Protein AF-A0A9E9LY08-F1 (afdb_monomer_lite)

InterPro domains:
  IPR007391 Vancomycin resistance VanW [PF04294] (6-90)
  IPR052913 Glycopeptide antibiotic resistance protein [PTHR35788] (5-95)

Foldseek 3Di:
DVQVVLLVVLQVLLCVLVPPDDADVVRDDDSCVSSDDADVVSVFDWHWAAALNDIDIDTSPPNVVVVLVVVVVCVVDPHDDPDDDDHNDDQRDDDPDDRDD

Organism: NCBI:txid933080

Sequence (101 aa):
MQLQINKVTNLRLAVKHLDGIVIRPGGVFFYCRLVGRPTAAKGYLPGMELSFGEPTTGIGGGICQIANLIHWLVLHSPLTVTERHRHSFDPFPDDGRVVPF

Structure (mmCIF, N/CA/C/O backbone):
data_AF-A0A9E9LY08-F1
#
_entry.id   AF-A0A9E9LY08-F1
#
loop_
_atom_site.group_PDB
_atom_site.id
_atom_site.type_symbol
_atom_site.label_atom_id
_atom_site.label_alt_id
_atom_site.label_comp_id
_atom_site.label_asym_id
_atom_site.label_entity_id
_atom_site.label_seq_id
_atom_site.pdbx_PDB_ins_code
_atom_site.Cartn_x
_atom_site.Cartn_y
_atom_site.Cartn_z
_atom_site.occupancy
_atom_site.B_iso_or_equiv
_atom_site.auth_seq_id
_atom_site.auth_comp_id
_atom_site.auth_asym_id
_atom_site.auth_atom_id
_atom_site.pdbx_PDB_model_num
ATOM 1 N N . MET A 1 1 ? 14.401 9.611 -12.945 1.00 79.06 1 MET A N 1
ATOM 2 C CA . MET A 1 1 ? 13.155 10.400 -13.111 1.00 79.06 1 MET A CA 1
ATOM 3 C C . MET A 1 1 ? 11.935 9.522 -13.415 1.00 79.06 1 MET A C 1
ATOM 5 O O . MET A 1 1 ? 10.969 9.601 -12.668 1.00 79.06 1 MET A O 1
ATOM 9 N N . GLN A 1 2 ? 11.983 8.630 -14.417 1.00 93.00 2 GLN A N 1
ATOM 10 C CA . GLN A 1 2 ? 10.839 7.782 -14.809 1.00 93.00 2 GLN A CA 1
ATOM 11 C C . GLN A 1 2 ? 10.221 6.952 -13.666 1.00 93.00 2 GLN A C 1
ATOM 13 O O . GLN A 1 2 ? 9.004 6.920 -13.531 1.00 93.00 2 GLN A O 1
ATOM 18 N N . LEU A 1 3 ? 11.033 6.332 -12.800 1.00 92.44 3 LEU A N 1
ATOM 19 C CA . LEU A 1 3 ? 10.523 5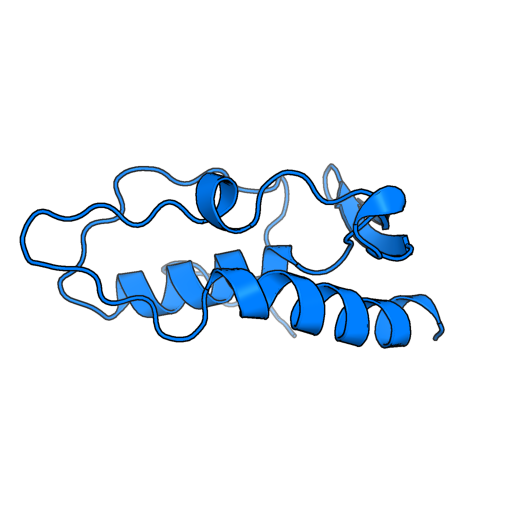.515 -11.685 1.00 92.44 3 LEU A CA 1
ATOM 20 C C . LEU A 1 3 ? 9.668 6.318 -10.687 1.00 92.44 3 LEU A C 1
ATOM 22 O O . LEU A 1 3 ? 8.699 5.793 -10.146 1.00 92.44 3 LEU A O 1
ATOM 26 N N . GLN A 1 4 ? 9.985 7.600 -10.472 1.00 87.75 4 GLN A N 1
ATOM 27 C CA . GLN A 1 4 ? 9.186 8.476 -9.607 1.00 87.75 4 GLN A CA 1
ATOM 28 C C . GLN A 1 4 ? 7.871 8.901 -10.273 1.00 87.75 4 GLN A C 1
ATOM 30 O O . GLN A 1 4 ? 6.867 9.063 -9.587 1.00 87.75 4 GLN A O 1
ATOM 35 N N . ILE A 1 5 ? 7.845 9.022 -11.603 1.00 93.50 5 ILE A N 1
ATOM 36 C CA . ILE A 1 5 ? 6.608 9.260 -12.362 1.00 93.50 5 ILE A CA 1
ATOM 37 C C . ILE A 1 5 ? 5.725 8.007 -12.313 1.00 93.50 5 ILE A C 1
ATOM 39 O O . ILE A 1 5 ? 4.545 8.091 -11.979 1.00 93.50 5 ILE A O 1
ATOM 43 N N . ASN A 1 6 ? 6.307 6.829 -12.553 1.00 97.06 6 ASN A N 1
ATOM 44 C CA . ASN A 1 6 ? 5.605 5.544 -12.489 1.00 97.06 6 ASN A CA 1
ATOM 45 C C . ASN A 1 6 ? 4.995 5.283 -11.108 1.00 97.06 6 ASN A C 1
ATOM 47 O O . ASN A 1 6 ? 3.885 4.759 -11.020 1.00 97.06 6 ASN A O 1
ATOM 51 N N . LYS A 1 7 ? 5.680 5.705 -10.036 1.00 94.81 7 LYS A N 1
ATOM 52 C CA . LYS A 1 7 ? 5.148 5.658 -8.671 1.00 94.81 7 LYS A CA 1
ATOM 53 C C . LYS A 1 7 ? 3.772 6.318 -8.578 1.00 94.81 7 LYS A C 1
ATOM 55 O O . LYS A 1 7 ? 2.881 5.745 -7.965 1.00 94.81 7 LYS A O 1
ATOM 60 N N . VAL A 1 8 ? 3.561 7.476 -9.207 1.00 95.81 8 VAL A N 1
ATOM 61 C CA . VAL A 1 8 ? 2.255 8.161 -9.190 1.00 95.81 8 VAL A CA 1
ATOM 62 C C . VAL A 1 8 ? 1.163 7.271 -9.787 1.00 95.81 8 VAL A C 1
ATOM 64 O O . VAL A 1 8 ? 0.082 7.156 -9.213 1.00 95.81 8 VAL A O 1
ATOM 67 N N . THR A 1 9 ? 1.445 6.596 -10.901 1.00 97.19 9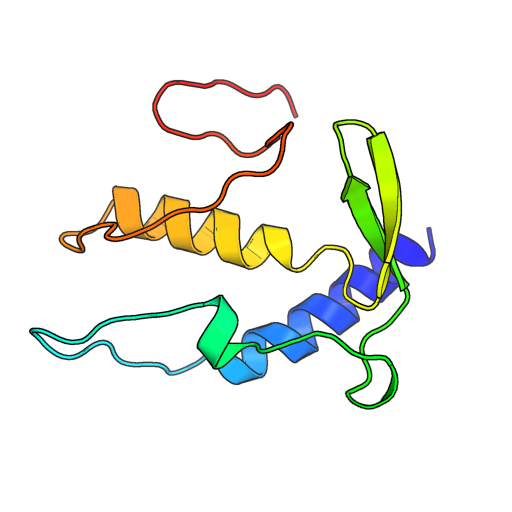 THR A N 1
ATOM 68 C CA . THR A 1 9 ? 0.513 5.638 -11.514 1.00 97.19 9 THR A CA 1
ATOM 69 C C . THR A 1 9 ? 0.246 4.447 -10.595 1.00 97.19 9 THR A C 1
ATOM 71 O O . THR A 1 9 ? -0.912 4.102 -10.372 1.00 97.19 9 THR A O 1
ATOM 74 N N . ASN A 1 10 ? 1.289 3.866 -9.998 1.00 97.62 10 ASN A N 1
ATOM 75 C CA . ASN A 1 10 ? 1.158 2.744 -9.064 1.00 97.62 10 ASN A CA 1
ATOM 76 C C . ASN A 1 10 ? 0.299 3.106 -7.845 1.00 97.62 10 ASN A C 1
ATOM 78 O O . ASN A 1 10 ? -0.591 2.343 -7.470 1.00 97.62 10 ASN A O 1
ATOM 82 N N . LEU A 1 11 ? 0.528 4.286 -7.262 1.00 96.62 11 LEU A N 1
ATOM 83 C CA . LEU A 1 11 ? -0.257 4.807 -6.144 1.00 96.62 11 LEU A CA 1
ATOM 84 C C . LEU A 1 11 ? -1.720 5.016 -6.550 1.00 96.62 11 LEU A C 1
ATOM 86 O O . LEU A 1 11 ? -2.616 4.565 -5.844 1.00 96.62 11 LEU A O 1
ATOM 90 N N . ARG A 1 12 ? -1.977 5.619 -7.719 1.00 97.06 12 ARG A N 1
ATOM 91 C CA . ARG A 1 12 ? -3.342 5.801 -8.247 1.00 97.06 12 ARG A CA 1
ATOM 92 C C . ARG A 1 12 ? -4.073 4.479 -8.459 1.00 97.06 12 ARG A C 1
ATOM 94 O O . ARG A 1 12 ? -5.278 4.427 -8.244 1.00 97.06 12 ARG A O 1
ATOM 101 N N . LEU A 1 13 ? -3.380 3.428 -8.894 1.00 97.69 13 LEU A N 1
ATOM 102 C CA . LEU A 1 13 ? -3.978 2.100 -9.041 1.00 97.69 13 LEU A CA 1
ATOM 103 C C . LEU A 1 13 ? -4.285 1.474 -7.679 1.00 97.69 13 LEU A C 1
ATOM 105 O O . LEU A 1 13 ? -5.400 1.009 -7.469 1.00 97.69 13 LEU A O 1
ATOM 109 N N . ALA A 1 14 ? -3.337 1.514 -6.741 1.00 97.31 14 ALA A N 1
ATOM 110 C CA . ALA A 1 14 ? -3.520 0.938 -5.411 1.00 97.31 14 ALA A CA 1
ATOM 111 C C . ALA A 1 14 ? -4.633 1.634 -4.606 1.00 97.31 14 ALA A C 1
ATOM 113 O O . ALA A 1 14 ? -5.450 0.954 -3.990 1.00 97.31 14 ALA A O 1
ATOM 114 N N . VAL A 1 15 ? -4.717 2.970 -4.651 1.00 96.81 15 VAL A N 1
ATOM 115 C CA . VAL A 1 15 ? -5.718 3.748 -3.896 1.00 96.81 15 VAL A CA 1
ATOM 116 C C . VAL A 1 15 ? -7.153 3.425 -4.317 1.00 96.81 15 VAL A C 1
ATOM 118 O O . VAL A 1 15 ? -8.038 3.444 -3.468 1.00 96.81 15 VAL A O 1
ATOM 121 N N . LYS A 1 16 ? -7.404 3.032 -5.573 1.00 96.62 16 LYS A N 1
ATOM 122 C CA . LYS A 1 16 ? -8.752 2.626 -6.025 1.00 96.62 16 LYS A CA 1
ATOM 123 C C . LYS A 1 16 ? -9.331 1.446 -5.244 1.00 96.62 16 LYS A C 1
ATOM 125 O O . LYS A 1 16 ? -10.544 1.294 -5.196 1.00 96.62 16 LYS A O 1
ATOM 130 N N . HIS A 1 17 ? -8.479 0.609 -4.657 1.00 96.12 17 HIS A N 1
ATOM 131 C CA . HIS A 1 17 ? -8.904 -0.519 -3.830 1.00 96.12 17 HIS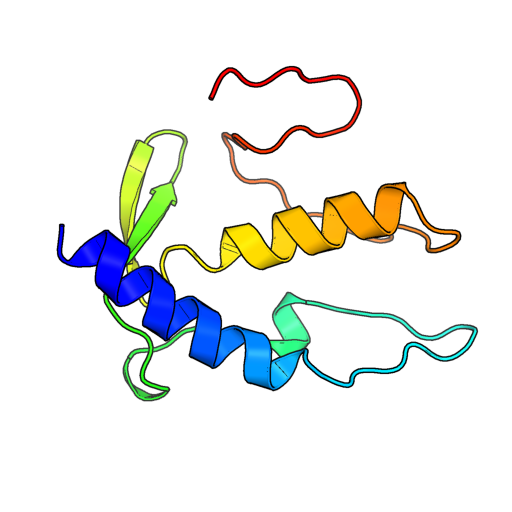 A CA 1
ATOM 132 C C . HIS A 1 17 ? -9.183 -0.136 -2.373 1.00 96.12 17 HIS A C 1
ATOM 134 O O . HIS A 1 17 ? -9.612 -0.987 -1.600 1.00 96.12 17 HIS A O 1
ATOM 140 N N . LEU A 1 18 ? -8.874 1.101 -1.985 1.00 95.88 18 LEU A N 1
ATOM 141 C CA . LEU A 1 18 ? -8.859 1.564 -0.600 1.00 95.88 18 LEU A CA 1
ATOM 142 C C . LEU A 1 18 ? -9.838 2.712 -0.363 1.00 95.88 18 LEU A C 1
ATOM 144 O O . LEU A 1 18 ? -10.397 2.827 0.725 1.00 95.88 18 LEU A O 1
ATOM 148 N N . ASP A 1 19 ? -10.015 3.564 -1.370 1.00 94.25 19 ASP A N 1
ATOM 149 C CA . ASP A 1 19 ? -10.878 4.731 -1.293 1.00 94.25 19 ASP A CA 1
ATOM 150 C C . ASP A 1 19 ? -12.338 4.342 -1.013 1.00 94.25 19 ASP A C 1
ATOM 152 O O . ASP A 1 19 ? -12.856 3.355 -1.540 1.00 94.25 19 ASP A O 1
ATOM 156 N N . GLY A 1 20 ? -12.991 5.105 -0.137 1.00 94.75 20 GLY A N 1
ATOM 157 C CA . GLY A 1 20 ? -14.378 4.870 0.276 1.00 94.75 20 GLY A CA 1
ATOM 158 C C . GLY A 1 20 ? -14.616 3.680 1.217 1.00 94.75 20 GLY A C 1
ATOM 159 O O . GLY A 1 20 ? -15.770 3.410 1.559 1.00 94.75 20 GLY A O 1
ATOM 160 N N . ILE A 1 21 ? -13.580 2.964 1.670 1.00 95.00 21 ILE A N 1
ATOM 161 C CA . ILE A 1 21 ? -13.760 1.867 2.632 1.00 95.00 21 ILE A CA 1
ATOM 162 C C . ILE A 1 21 ? -14.233 2.398 3.989 1.00 95.00 21 ILE A C 1
ATOM 164 O O . ILE A 1 21 ? -13.604 3.261 4.598 1.00 95.00 21 ILE A O 1
ATOM 168 N N . VAL A 1 22 ? -15.305 1.793 4.508 1.00 95.00 22 VAL A N 1
ATOM 169 C CA . VAL A 1 22 ? -15.825 2.039 5.858 1.00 95.00 22 VAL A CA 1
ATOM 170 C C . VAL A 1 22 ? -15.540 0.830 6.745 1.00 95.00 22 VAL A C 1
ATOM 172 O O . VAL A 1 22 ? -16.051 -0.266 6.505 1.00 95.00 22 VAL A O 1
ATOM 175 N N . ILE A 1 23 ? -14.754 1.033 7.803 1.00 94.06 23 ILE A N 1
ATOM 176 C CA . ILE A 1 23 ? -14.478 0.007 8.814 1.00 94.06 23 ILE A CA 1
ATOM 177 C C . ILE A 1 23 ? -15.595 0.062 9.860 1.00 94.06 23 ILE A C 1
ATOM 179 O O . ILE A 1 23 ? -15.679 0.995 10.656 1.00 94.06 23 ILE A O 1
ATOM 183 N N . ARG A 1 24 ? -16.489 -0.930 9.838 1.00 94.56 24 ARG A N 1
ATOM 184 C CA . ARG A 1 24 ? -17.558 -1.067 10.840 1.00 94.56 24 ARG A CA 1
ATOM 185 C C . ARG A 1 24 ? -16.989 -1.532 12.192 1.00 94.56 24 ARG A C 1
ATOM 187 O O . ARG A 1 24 ? -15.924 -2.148 12.203 1.00 94.56 24 ARG A O 1
ATOM 194 N N . PRO A 1 25 ? -17.696 -1.306 13.317 1.00 94.62 25 PRO A N 1
ATOM 195 C CA . PRO A 1 25 ? -17.297 -1.848 14.617 1.00 94.62 25 PRO A CA 1
ATOM 196 C C . PRO A 1 25 ? -17.034 -3.360 14.556 1.00 94.62 25 PRO A C 1
ATOM 198 O O . PRO A 1 25 ? -17.819 -4.101 13.968 1.00 94.62 25 PRO A O 1
ATOM 201 N N . GLY A 1 26 ? -15.908 -3.803 15.125 1.00 93.81 26 GLY A N 1
ATOM 202 C CA . GLY A 1 26 ? -15.443 -5.197 15.055 1.00 93.81 26 GLY A CA 1
ATOM 203 C C . GLY A 1 26 ? -14.875 -5.629 13.693 1.00 93.81 26 GLY A C 1
ATOM 204 O O . GLY A 1 26 ? -14.438 -6.768 13.548 1.00 93.81 26 GLY A O 1
ATOM 205 N N . GLY A 1 27 ? -14.874 -4.747 12.690 1.00 95.19 27 GLY A N 1
ATOM 206 C CA . GLY A 1 27 ? -14.317 -5.007 11.368 1.00 95.19 27 GLY A CA 1
ATOM 207 C C . GLY A 1 27 ? -12.789 -4.971 11.347 1.00 95.19 27 GLY A C 1
ATOM 208 O O . GLY A 1 27 ? -12.156 -4.241 12.107 1.00 95.19 27 GLY A O 1
ATOM 209 N N . VAL A 1 28 ? -12.199 -5.734 10.425 1.00 94.62 28 VAL A N 1
ATOM 210 C CA . VAL A 1 28 ? -10.748 -5.785 10.207 1.00 94.62 28 VAL A CA 1
ATOM 211 C C . VAL A 1 28 ? -10.412 -5.176 8.853 1.00 94.62 28 VAL A C 1
ATOM 213 O O . VAL A 1 28 ? -10.963 -5.570 7.824 1.00 94.62 28 VAL A O 1
ATOM 216 N N . PHE A 1 29 ? -9.465 -4.242 8.852 1.00 95.69 29 PHE A N 1
ATOM 217 C CA . PHE A 1 29 ? -8.859 -3.714 7.639 1.00 95.69 29 PHE A CA 1
ATOM 218 C C . PHE A 1 29 ? -7.563 -4.469 7.337 1.00 95.69 29 PHE A C 1
ATOM 220 O O . PHE A 1 29 ? -6.660 -4.515 8.168 1.00 95.69 29 PHE A O 1
ATOM 227 N N . PHE A 1 30 ? -7.452 -5.036 6.133 1.00 94.56 30 PHE A N 1
ATOM 228 C CA . PHE A 1 30 ? -6.252 -5.751 5.698 1.00 94.56 30 PHE A CA 1
ATOM 229 C C . PHE A 1 30 ? -5.752 -5.210 4.354 1.00 94.56 30 PHE A C 1
ATOM 231 O O . PHE A 1 30 ? -6.201 -5.627 3.286 1.00 94.56 30 PHE A O 1
ATOM 238 N N . TYR A 1 31 ? -4.766 -4.313 4.422 1.00 94.62 31 TYR A N 1
ATOM 239 C CA . TYR A 1 31 ? -4.167 -3.634 3.270 1.00 94.62 31 TYR A CA 1
ATOM 240 C C . TYR A 1 31 ? -3.764 -4.582 2.127 1.00 94.62 31 TYR A C 1
ATOM 242 O O . TYR A 1 31 ? -4.241 -4.428 1.003 1.00 94.62 31 TYR A O 1
ATOM 250 N N . CYS A 1 32 ? -2.924 -5.590 2.401 1.00 92.19 32 CYS A N 1
ATOM 251 C CA . CYS A 1 32 ? -2.408 -6.479 1.352 1.00 92.19 32 CYS A CA 1
ATOM 252 C C . CYS A 1 32 ? -3.517 -7.296 0.684 1.00 92.19 32 CYS A C 1
ATOM 254 O O . CYS A 1 32 ? -3.406 -7.623 -0.495 1.00 92.19 32 CYS A O 1
ATOM 256 N N . ARG A 1 33 ? -4.595 -7.608 1.414 1.00 94.44 33 ARG A N 1
ATOM 257 C CA . ARG A 1 33 ? -5.763 -8.295 0.854 1.00 94.44 33 ARG A CA 1
ATOM 258 C C . ARG A 1 33 ? -6.563 -7.385 -0.075 1.00 94.44 33 ARG A C 1
ATOM 260 O O . ARG A 1 33 ? -7.026 -7.857 -1.107 1.00 94.44 33 ARG A O 1
ATOM 267 N N . LEU A 1 34 ? -6.718 -6.114 0.287 1.00 95.56 34 LEU A N 1
ATOM 268 C CA . LEU A 1 34 ? -7.478 -5.138 -0.495 1.00 95.56 34 LEU A CA 1
ATOM 269 C C . LEU A 1 34 ? -6.743 -4.744 -1.781 1.00 95.56 34 LEU A C 1
ATOM 271 O O . LEU A 1 34 ? -7.322 -4.817 -2.861 1.00 95.56 34 LEU A O 1
ATOM 275 N N . VAL A 1 35 ? -5.460 -4.387 -1.681 1.00 95.56 35 VAL A N 1
ATOM 276 C CA . VAL A 1 35 ? -4.636 -4.013 -2.846 1.00 95.56 35 VAL A CA 1
ATOM 277 C C . VAL A 1 35 ? -4.259 -5.243 -3.684 1.00 95.56 35 VAL A C 1
ATOM 279 O O . VAL A 1 35 ? -4.208 -5.192 -4.914 1.00 95.56 35 VAL A O 1
ATOM 282 N N . GLY A 1 36 ? -4.013 -6.378 -3.028 1.00 94.50 36 GLY A N 1
ATOM 283 C CA . GLY A 1 36 ? -3.546 -7.602 -3.667 1.00 94.50 36 GLY A CA 1
ATOM 284 C C . GLY A 1 36 ? -2.123 -7.492 -4.222 1.00 94.50 36 GLY A C 1
ATOM 285 O O . GLY A 1 36 ? -1.423 -6.496 -4.051 1.00 94.50 36 GLY A O 1
ATOM 286 N N . ARG A 1 37 ? -1.678 -8.547 -4.918 1.00 94.88 37 ARG A N 1
ATOM 287 C CA . ARG A 1 37 ? -0.351 -8.574 -5.554 1.00 94.88 37 ARG A CA 1
ATOM 288 C C . AR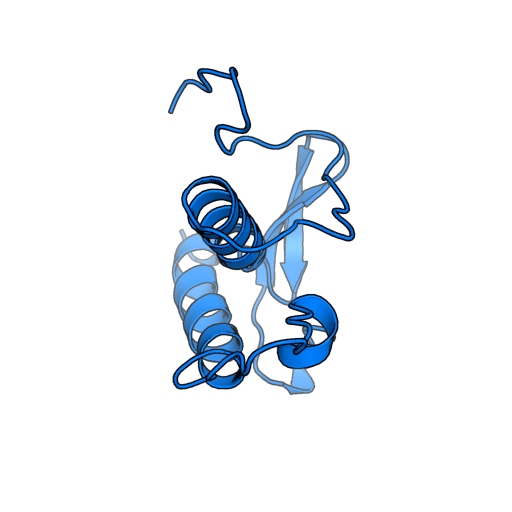G A 1 37 ? -0.297 -7.589 -6.738 1.00 94.88 37 ARG A C 1
ATOM 290 O O . ARG A 1 37 ? -1.114 -7.757 -7.658 1.00 94.88 37 ARG A O 1
ATOM 297 N N . PRO A 1 38 ? 0.651 -6.632 -6.759 1.00 94.75 38 PRO A N 1
ATOM 298 C CA . PRO A 1 38 ? 0.908 -5.780 -7.916 1.00 94.75 38 PRO A CA 1
ATOM 299 C C . PRO A 1 38 ? 1.511 -6.603 -9.052 1.00 94.75 38 PRO A C 1
ATOM 301 O O . PRO A 1 38 ? 2.449 -7.373 -8.848 1.00 94.75 38 PRO A O 1
ATOM 304 N N . THR A 1 39 ? 0.966 -6.468 -10.257 1.00 97.06 39 THR A N 1
ATOM 305 C CA . THR A 1 39 ? 1.472 -7.151 -11.454 1.00 97.06 39 THR A CA 1
ATOM 306 C C . THR A 1 39 ? 1.375 -6.236 -12.667 1.00 97.06 39 THR A C 1
ATOM 308 O O . THR A 1 39 ? 0.504 -5.366 -12.727 1.00 97.06 39 THR A O 1
ATOM 311 N N . ALA A 1 40 ? 2.229 -6.466 -13.667 1.00 97.19 40 ALA A N 1
ATOM 312 C CA . ALA A 1 40 ? 2.192 -5.712 -14.920 1.00 97.19 40 ALA A CA 1
ATOM 313 C C . ALA A 1 40 ? 0.835 -5.856 -15.636 1.00 97.19 40 ALA A C 1
ATOM 315 O O . ALA A 1 40 ? 0.307 -4.883 -16.162 1.00 97.19 40 ALA A O 1
ATOM 316 N N . ALA A 1 41 ? 0.213 -7.040 -15.563 1.00 97.31 41 ALA A N 1
ATOM 317 C CA . ALA A 1 41 ? -1.117 -7.300 -16.123 1.00 97.31 41 ALA A CA 1
ATOM 318 C C . ALA A 1 41 ? -2.229 -6.435 -15.499 1.00 97.31 41 ALA A C 1
ATOM 320 O O . ALA A 1 41 ? -3.213 -6.124 -16.160 1.00 97.31 41 ALA A O 1
ATOM 321 N N . LYS A 1 42 ? -2.071 -6.018 -14.237 1.00 96.12 42 LYS A N 1
ATOM 322 C CA . LYS A 1 42 ? -2.982 -5.083 -13.556 1.00 96.12 42 LYS A CA 1
ATOM 323 C C . LYS A 1 42 ? -2.646 -3.608 -13.833 1.00 96.12 42 LYS A C 1
ATOM 325 O O . LYS A 1 42 ? -3.242 -2.724 -13.227 1.00 96.12 42 LYS A O 1
ATOM 330 N N . GLY A 1 43 ? -1.681 -3.337 -14.713 1.00 96.94 43 GLY A N 1
ATOM 331 C CA . GLY A 1 43 ? -1.249 -1.989 -15.084 1.00 96.94 43 GLY A CA 1
ATOM 332 C C . GLY A 1 43 ? -0.198 -1.373 -14.159 1.00 96.94 43 GLY A C 1
ATOM 333 O O . GLY A 1 43 ? 0.156 -0.210 -14.350 1.00 96.94 43 GLY A O 1
ATOM 334 N N . TYR A 1 44 ? 0.316 -2.118 -13.173 1.00 97.88 44 TYR A N 1
ATOM 335 C CA . TYR A 1 44 ? 1.411 -1.624 -12.340 1.00 97.88 44 TYR A CA 1
ATOM 336 C C . TYR A 1 44 ? 2.702 -1.521 -13.149 1.00 97.88 44 TYR A C 1
ATOM 338 O O . TYR A 1 44 ? 3.047 -2.403 -13.935 1.00 97.88 44 TYR A O 1
ATOM 346 N N . LEU A 1 45 ? 3.435 -0.443 -12.908 1.00 97.81 45 LEU A N 1
ATOM 347 C CA . LEU A 1 45 ? 4.663 -0.093 -13.600 1.00 97.81 45 LEU A CA 1
ATOM 348 C C . LEU A 1 45 ? 5.886 -0.325 -12.699 1.00 97.81 45 LEU A C 1
ATOM 350 O O . LEU A 1 45 ? 5.754 -0.323 -11.468 1.00 97.81 45 LEU A O 1
ATOM 354 N N . PRO A 1 46 ? 7.090 -0.472 -13.285 1.00 97.12 46 PRO A N 1
ATOM 355 C CA . PRO A 1 46 ? 8.331 -0.471 -12.524 1.00 97.12 46 PRO A CA 1
ATOM 356 C C . PRO A 1 46 ? 8.471 0.819 -11.711 1.00 97.12 46 PRO A C 1
ATOM 358 O O . PRO A 1 46 ? 8.374 1.919 -12.262 1.00 97.12 46 PRO A O 1
ATOM 361 N N . GLY A 1 47 ? 8.701 0.687 -10.411 1.00 94.62 47 GLY A N 1
ATOM 362 C CA . GLY A 1 47 ?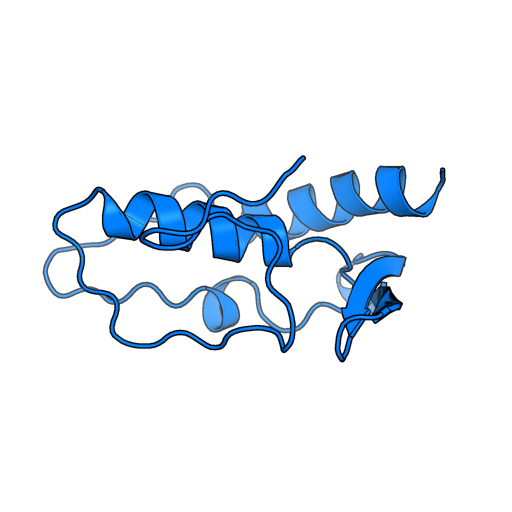 8.925 1.782 -9.476 1.00 94.62 47 GLY A CA 1
ATOM 363 C C . GLY A 1 47 ? 10.086 1.467 -8.541 1.00 94.62 47 GLY A C 1
ATOM 364 O O . GLY A 1 47 ? 10.609 0.355 -8.533 1.00 94.62 47 GLY A O 1
ATOM 365 N N . MET A 1 48 ? 10.485 2.462 -7.753 1.00 90.75 48 MET A N 1
ATOM 366 C CA . MET A 1 48 ? 11.516 2.278 -6.735 1.00 90.75 48 MET A CA 1
ATOM 367 C C . MET A 1 48 ? 10.963 1.452 -5.570 1.00 90.75 48 MET A C 1
ATOM 369 O O . MET A 1 48 ? 9.869 1.722 -5.069 1.00 90.75 48 MET A O 1
ATOM 373 N N . GLU A 1 49 ? 11.731 0.462 -5.145 1.00 86.12 49 GLU A N 1
ATOM 374 C CA . GLU A 1 49 ? 11.453 -0.414 -4.012 1.00 86.12 49 GLU A CA 1
ATOM 375 C C . GLU A 1 49 ? 12.668 -0.429 -3.097 1.00 86.12 49 GLU A C 1
ATOM 377 O O . GLU A 1 49 ? 13.785 -0.179 -3.543 1.00 86.12 49 GLU A O 1
ATOM 382 N N . LEU A 1 50 ? 12.456 -0.721 -1.818 1.00 79.12 50 LEU A N 1
ATOM 383 C CA . LEU A 1 50 ? 13.553 -0.942 -0.893 1.00 79.12 50 LEU A CA 1
ATOM 384 C C . LEU A 1 50 ? 13.608 -2.430 -0.559 1.00 79.12 50 LEU A C 1
ATOM 386 O O . LEU A 1 50 ? 12.637 -2.984 -0.040 1.00 79.12 50 LEU A O 1
ATOM 390 N N . SER A 1 51 ? 14.729 -3.074 -0.866 1.00 78.88 51 SER A N 1
ATOM 391 C CA . SER A 1 51 ? 14.931 -4.499 -0.618 1.00 78.88 51 SER A CA 1
ATOM 392 C C . SER A 1 51 ? 16.215 -4.688 0.169 1.00 78.88 51 SER A C 1
ATOM 394 O O . SER A 1 51 ? 17.276 -4.251 -0.262 1.00 78.88 51 SER A O 1
ATOM 396 N N . PHE A 1 52 ? 16.116 -5.287 1.356 1.00 76.94 52 PHE A N 1
ATOM 397 C CA . PHE A 1 52 ? 17.257 -5.504 2.255 1.00 76.94 52 PHE A CA 1
ATOM 398 C C . PHE A 1 52 ? 18.058 -4.234 2.609 1.00 76.94 52 PHE A C 1
ATOM 400 O O . PHE A 1 52 ? 19.240 -4.313 2.910 1.00 76.94 52 PHE A O 1
ATOM 407 N N . GLY A 1 53 ? 17.405 -3.066 2.624 1.00 74.19 53 GLY A N 1
ATOM 408 C CA . GLY A 1 53 ? 18.055 -1.776 2.900 1.00 74.19 53 GLY A CA 1
ATOM 409 C C . GLY A 1 53 ? 18.572 -1.054 1.657 1.00 74.19 53 GLY A C 1
ATOM 410 O O . GLY A 1 53 ? 18.867 0.133 1.735 1.00 74.19 53 GLY A O 1
ATOM 411 N N . GLU A 1 54 ? 18.585 -1.722 0.505 1.00 79.38 54 GLU A N 1
ATOM 412 C CA . GLU A 1 54 ? 19.085 -1.164 -0.746 1.00 79.38 54 GLU A CA 1
ATOM 413 C C . GLU A 1 54 ? 17.938 -0.718 -1.670 1.00 79.38 54 GLU A C 1
ATOM 415 O O . GLU A 1 54 ? 16.942 -1.442 -1.833 1.00 79.38 54 GLU A O 1
ATOM 420 N N . PRO A 1 55 ? 18.048 0.459 -2.312 1.00 83.25 55 PRO A N 1
ATOM 421 C CA . PRO A 1 55 ? 17.130 0.868 -3.363 1.00 83.25 55 PRO A CA 1
ATOM 422 C C . PRO A 1 55 ? 17.246 -0.054 -4.582 1.00 83.25 55 PRO A C 1
ATOM 424 O O . PRO A 1 55 ? 18.302 -0.190 -5.195 1.00 83.25 55 PRO A O 1
ATOM 427 N N . THR A 1 56 ? 16.129 -0.644 -4.985 1.00 89.44 56 THR A N 1
ATOM 428 C CA . THR A 1 56 ? 16.007 -1.472 -6.187 1.00 89.44 56 THR A CA 1
ATOM 429 C C . THR A 1 56 ? 14.780 -1.063 -7.005 1.00 89.44 56 THR A C 1
ATOM 431 O O . THR A 1 56 ? 14.075 -0.104 -6.681 1.00 89.44 56 THR A O 1
ATOM 434 N N . THR A 1 57 ? 14.537 -1.756 -8.115 1.00 92.50 57 THR A N 1
ATOM 435 C CA . THR A 1 57 ? 13.370 -1.547 -8.978 1.00 92.50 57 THR A CA 1
ATOM 436 C C . THR A 1 57 ? 12.498 -2.794 -8.998 1.00 92.50 57 THR A C 1
ATOM 438 O O . THR A 1 57 ? 13.001 -3.896 -9.203 1.00 92.50 57 THR A O 1
ATOM 441 N N . GLY A 1 58 ? 11.185 -2.611 -8.876 1.00 93.56 58 GLY A N 1
ATOM 442 C CA . GLY A 1 58 ? 10.213 -3.693 -9.007 1.00 93.56 58 GLY A CA 1
ATOM 443 C C . GLY A 1 58 ? 8.834 -3.206 -9.450 1.00 93.56 58 GLY A C 1
ATOM 444 O O . GLY A 1 58 ? 8.563 -2.004 -9.560 1.00 93.56 58 GLY A O 1
ATOM 445 N N . ILE A 1 59 ? 7.969 -4.155 -9.812 1.00 96.56 59 ILE A N 1
ATOM 446 C CA . ILE A 1 59 ? 6.615 -3.860 -10.291 1.00 96.56 59 ILE A CA 1
ATOM 447 C C . ILE A 1 59 ? 5.728 -3.454 -9.120 1.00 96.56 59 ILE A C 1
ATOM 449 O O . ILE A 1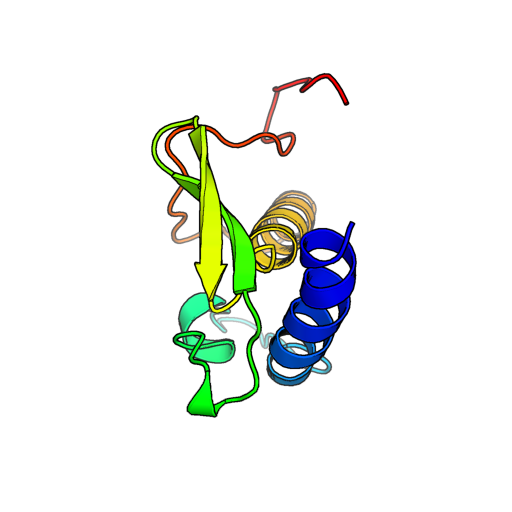 59 ? 5.516 -4.223 -8.188 1.00 96.56 59 ILE A O 1
ATOM 453 N N . GLY A 1 60 ? 5.119 -2.272 -9.233 1.00 95.19 60 GLY A N 1
ATOM 454 C CA . GLY A 1 60 ? 4.326 -1.701 -8.147 1.00 95.19 60 GLY A CA 1
ATOM 455 C C . GLY A 1 60 ? 5.165 -0.932 -7.131 1.00 95.19 60 GLY A C 1
ATOM 456 O O . GLY A 1 60 ? 4.637 -0.545 -6.091 1.00 95.19 60 GLY A O 1
ATOM 457 N N . GLY A 1 61 ? 6.436 -0.655 -7.434 1.00 94.12 61 GLY A N 1
ATOM 458 C CA . GLY A 1 61 ? 7.297 0.109 -6.546 1.00 94.12 61 GLY A CA 1
ATOM 459 C C . GLY A 1 61 ? 6.684 1.435 -6.092 1.00 94.12 61 GLY A C 1
ATOM 460 O O . GLY A 1 61 ? 6.049 2.162 -6.869 1.00 94.12 61 GLY A O 1
ATOM 461 N N . GLY A 1 62 ? 6.868 1.713 -4.801 1.00 91.38 62 GLY A N 1
ATOM 462 C CA . GLY A 1 62 ? 6.382 2.894 -4.095 1.00 91.38 62 GLY A CA 1
ATOM 463 C C . GLY A 1 62 ? 5.020 2.760 -3.405 1.00 91.38 62 GLY A C 1
ATOM 464 O O . GLY A 1 62 ? 4.683 3.633 -2.610 1.00 91.38 62 GLY A O 1
ATOM 465 N N . ILE A 1 63 ? 4.254 1.679 -3.609 1.00 93.94 63 ILE A N 1
ATOM 466 C CA . ILE A 1 63 ? 2.954 1.508 -2.920 1.00 93.94 63 ILE A CA 1
ATOM 467 C C . ILE A 1 63 ? 3.079 1.259 -1.410 1.00 93.94 63 ILE A C 1
ATOM 469 O O . ILE A 1 63 ? 2.118 1.479 -0.679 1.00 93.94 63 ILE A O 1
ATOM 473 N N . CYS A 1 64 ? 4.254 0.854 -0.916 1.00 88.50 64 CYS A N 1
ATOM 474 C CA . CYS A 1 64 ? 4.526 0.744 0.521 1.00 88.50 64 CYS A CA 1
ATOM 475 C C . CYS A 1 64 ? 4.306 2.075 1.264 1.00 88.50 64 CYS A C 1
ATOM 477 O O . CYS A 1 64 ? 3.931 2.063 2.432 1.00 88.50 64 CYS A O 1
ATOM 479 N N . GLN A 1 65 ? 4.432 3.218 0.576 1.00 88.50 65 GLN A N 1
ATOM 480 C CA . GLN A 1 65 ? 4.137 4.541 1.138 1.00 88.50 65 GLN A CA 1
ATOM 481 C C . GLN A 1 65 ? 2.689 4.649 1.633 1.00 88.50 65 GLN A C 1
ATOM 483 O O . GLN A 1 65 ? 2.439 5.295 2.646 1.00 88.50 65 GLN A O 1
ATOM 488 N N . ILE A 1 66 ? 1.743 3.976 0.967 1.00 92.31 66 ILE A N 1
ATOM 489 C CA . ILE A 1 66 ? 0.339 3.942 1.393 1.00 92.31 66 ILE A CA 1
ATOM 490 C C . ILE A 1 66 ? 0.201 3.125 2.676 1.00 92.31 66 ILE A C 1
ATOM 492 O O . ILE A 1 66 ? -0.438 3.578 3.619 1.00 92.31 66 ILE A O 1
ATOM 496 N N . ALA A 1 67 ? 0.810 1.937 2.726 1.00 90.94 67 ALA A N 1
ATOM 497 C CA . ALA A 1 67 ? 0.764 1.082 3.911 1.00 90.94 67 ALA A CA 1
ATOM 498 C C . ALA A 1 67 ? 1.356 1.790 5.140 1.00 90.94 67 ALA A C 1
ATOM 500 O O . ALA A 1 67 ? 0.763 1.751 6.216 1.00 90.94 67 ALA A O 1
ATOM 501 N N . ASN A 1 68 ? 2.480 2.488 4.958 1.00 88.25 68 ASN A N 1
ATOM 502 C CA . ASN A 1 68 ? 3.122 3.267 6.011 1.00 88.25 68 ASN A CA 1
ATOM 503 C C . ASN A 1 68 ? 2.253 4.446 6.471 1.00 88.25 68 ASN A C 1
ATOM 505 O O . ASN A 1 68 ? 2.072 4.632 7.673 1.00 88.25 68 ASN A O 1
ATOM 509 N N . LEU A 1 69 ? 1.643 5.186 5.538 1.00 90.81 69 LEU A N 1
ATOM 510 C CA . LEU A 1 69 ? 0.709 6.261 5.876 1.00 90.81 69 LEU A CA 1
ATOM 511 C C . LEU A 1 69 ? -0.513 5.736 6.645 1.00 90.81 69 LEU A C 1
ATOM 513 O O . LEU A 1 69 ? -0.880 6.306 7.667 1.00 90.81 69 LEU A O 1
ATOM 517 N N . ILE A 1 70 ? -1.123 4.635 6.196 1.00 92.19 70 ILE A N 1
ATOM 518 C CA . ILE A 1 70 ? -2.260 4.012 6.891 1.00 92.19 70 ILE A CA 1
ATOM 519 C C . ILE A 1 70 ? -1.850 3.566 8.292 1.00 92.19 70 ILE A C 1
ATOM 521 O O . ILE A 1 70 ? -2.589 3.805 9.242 1.00 92.19 70 ILE A O 1
ATOM 525 N N . HIS A 1 71 ? -0.677 2.949 8.442 1.00 91.00 71 HIS A N 1
ATOM 526 C CA . HIS A 1 71 ? -0.179 2.550 9.753 1.00 91.00 71 HIS A CA 1
ATOM 527 C C . HIS A 1 71 ? -0.043 3.756 10.688 1.00 91.00 71 HIS A C 1
ATOM 529 O O . HIS A 1 71 ? -0.537 3.707 11.811 1.00 91.00 71 HIS A O 1
ATOM 535 N N . TRP A 1 72 ? 0.547 4.852 10.207 1.00 88.94 72 TRP A N 1
ATOM 536 C CA . TRP A 1 72 ? 0.676 6.084 10.980 1.00 88.94 72 TRP A CA 1
ATOM 537 C C . TRP A 1 72 ? -0.687 6.666 11.382 1.00 88.94 72 TRP A C 1
ATOM 539 O O . TRP A 1 72 ? -0.871 7.032 12.540 1.00 88.94 72 TRP A O 1
ATOM 549 N N . LEU A 1 73 ? -1.672 6.679 10.477 1.00 91.44 73 LEU A N 1
ATOM 550 C CA . LEU A 1 73 ? -3.042 7.103 10.798 1.00 91.44 73 LEU A CA 1
ATOM 551 C C . LEU A 1 73 ? -3.683 6.209 11.869 1.00 91.44 73 LEU A C 1
ATOM 553 O O . LEU A 1 73 ? -4.340 6.714 12.776 1.00 91.44 73 LEU A O 1
ATOM 557 N N . VAL A 1 74 ? -3.469 4.891 11.791 1.00 92.00 74 VAL A N 1
ATOM 558 C CA . VAL A 1 74 ? -3.998 3.927 12.767 1.00 92.00 74 VAL A CA 1
ATOM 559 C C . VAL A 1 74 ? -3.424 4.176 14.162 1.00 92.00 74 VAL A C 1
ATOM 561 O O . VAL A 1 74 ? -4.194 4.147 15.119 1.00 92.00 74 VAL A O 1
ATOM 564 N N . LEU A 1 75 ? -2.127 4.485 14.281 1.00 89.56 75 LEU A N 1
ATOM 565 C CA . LEU A 1 75 ? -1.488 4.812 15.567 1.00 89.56 75 LEU A CA 1
ATOM 566 C C . LEU A 1 75 ? -2.116 6.033 16.262 1.00 89.56 75 LEU A C 1
ATOM 568 O O . LEU A 1 75 ? -2.057 6.137 17.482 1.00 89.56 75 LEU A O 1
ATOM 572 N N . HIS A 1 76 ? -2.743 6.928 15.499 1.00 90.62 76 HIS A N 1
ATOM 573 C CA . HIS A 1 76 ? -3.421 8.126 16.003 1.00 90.62 76 HIS A CA 1
ATOM 574 C C . HIS A 1 76 ? -4.949 7.964 16.033 1.00 90.62 76 HIS A C 1
ATOM 576 O O . HIS A 1 76 ? -5.691 8.945 16.004 1.00 90.62 76 HIS A O 1
ATOM 582 N N . SER A 1 77 ? -5.437 6.725 16.068 1.00 90.25 77 SER A N 1
ATOM 583 C CA . SER A 1 77 ? -6.861 6.401 16.071 1.00 90.25 77 SER A CA 1
ATOM 584 C C . SER A 1 77 ? -7.196 5.380 17.167 1.00 90.25 77 SER A C 1
ATOM 586 O O . SER A 1 77 ? -6.298 4.728 17.691 1.00 90.25 77 SER A O 1
ATOM 588 N N . PRO A 1 78 ? -8.485 5.162 17.487 1.00 91.31 78 PRO A N 1
ATOM 589 C CA . PRO A 1 78 ? -8.906 4.098 18.407 1.00 91.31 78 PRO A CA 1
ATOM 590 C C . PRO A 1 78 ? -8.750 2.668 17.855 1.00 91.31 78 PRO A C 1
ATOM 592 O O . PRO A 1 78 ? -9.138 1.711 18.524 1.00 91.31 78 PRO A O 1
ATOM 595 N N . LEU A 1 79 ? -8.268 2.500 16.618 1.00 93.50 79 LEU A N 1
ATOM 596 C CA . LEU A 1 79 ? -8.093 1.191 15.993 1.00 93.50 79 LEU A CA 1
ATOM 597 C C . LEU A 1 79 ? -6.888 0.452 16.589 1.00 93.50 79 LEU A C 1
ATOM 599 O O . LEU A 1 79 ? -5.898 1.049 16.999 1.00 93.50 79 LEU A O 1
ATOM 603 N N . THR A 1 80 ? -6.946 -0.877 16.579 1.00 92.75 80 THR A N 1
ATOM 604 C CA . THR A 1 80 ? -5.853 -1.733 17.053 1.00 92.75 80 THR A CA 1
ATOM 605 C C . THR A 1 80 ? -5.043 -2.274 15.879 1.00 92.75 80 THR A C 1
ATOM 607 O O . THR A 1 80 ? -5.602 -2.838 14.938 1.00 92.75 80 THR A O 1
ATOM 610 N N . VAL A 1 81 ? -3.715 -2.156 15.946 1.00 93.38 81 VAL A N 1
ATOM 611 C CA . VAL A 1 81 ? -2.811 -2.835 15.007 1.00 93.38 81 VAL A CA 1
ATOM 612 C C . VAL A 1 81 ? -2.713 -4.304 15.407 1.00 93.38 81 VAL A C 1
ATOM 614 O O . VAL A 1 81 ? -2.095 -4.631 16.415 1.00 93.38 81 VAL A O 1
ATOM 617 N N . THR A 1 82 ? -3.323 -5.191 14.624 1.00 92.50 82 THR A N 1
ATOM 618 C CA . THR A 1 82 ? -3.272 -6.640 14.874 1.00 92.50 82 THR A CA 1
ATOM 619 C C . THR A 1 82 ? -2.013 -7.291 14.307 1.00 92.50 82 THR A C 1
ATOM 621 O O . THR A 1 82 ? -1.495 -8.235 14.893 1.00 92.50 82 THR A O 1
ATOM 624 N N . GLU A 1 83 ? -1.509 -6.794 13.175 1.00 89.94 83 GLU A N 1
ATOM 625 C CA . GLU A 1 83 ? -0.357 -7.357 12.472 1.00 89.94 83 GLU A CA 1
ATOM 626 C C . GLU A 1 83 ? 0.360 -6.278 11.649 1.00 89.94 83 GLU A C 1
ATOM 628 O O . GLU A 1 83 ? -0.275 -5.416 11.035 1.00 89.94 83 GLU A O 1
ATOM 633 N N . ARG A 1 84 ? 1.696 -6.330 11.617 1.00 87.44 84 ARG A N 1
ATOM 634 C CA . ARG A 1 84 ? 2.528 -5.454 10.787 1.00 87.44 84 ARG A CA 1
ATOM 635 C C . ARG A 1 84 ? 3.780 -6.189 10.330 1.00 87.44 84 ARG A C 1
ATOM 637 O O . ARG A 1 84 ? 4.567 -6.643 11.153 1.00 87.44 84 ARG A O 1
ATOM 644 N N . HIS A 1 85 ? 4.010 -6.190 9.021 1.00 83.06 85 HIS A N 1
ATOM 645 C CA . HIS A 1 85 ? 5.258 -6.659 8.419 1.00 83.06 85 HIS A CA 1
ATOM 646 C C . HIS A 1 85 ? 6.107 -5.458 8.032 1.00 83.06 85 HIS A C 1
ATOM 648 O O . HIS A 1 85 ? 5.669 -4.620 7.245 1.00 83.06 85 HIS A O 1
ATOM 654 N N . ARG A 1 86 ? 7.298 -5.347 8.621 1.00 70.50 86 ARG A N 1
ATOM 655 C CA . ARG A 1 86 ? 8.234 -4.252 8.346 1.00 70.50 86 ARG A CA 1
ATOM 656 C C . ARG A 1 86 ? 9.200 -4.656 7.239 1.00 70.50 86 ARG A C 1
ATOM 658 O O . ARG A 1 86 ? 9.571 -5.823 7.130 1.00 70.50 86 ARG A O 1
ATOM 665 N N . HIS A 1 87 ? 9.650 -3.678 6.461 1.00 67.25 87 HIS A N 1
ATOM 666 C CA . HIS A 1 87 ? 10.862 -3.845 5.665 1.00 67.25 87 HIS A CA 1
ATOM 667 C C . HIS A 1 87 ? 12.089 -3.914 6.590 1.00 67.25 87 HIS A C 1
ATOM 669 O O . HIS A 1 87 ? 12.042 -3.461 7.734 1.00 67.25 87 HIS A O 1
ATOM 675 N N . SER A 1 88 ? 13.199 -4.461 6.088 1.00 63.09 88 SER A N 1
ATOM 676 C CA . SER A 1 88 ? 14.488 -4.497 6.801 1.00 63.09 88 SER A CA 1
ATOM 677 C C . SER A 1 88 ? 14.993 -3.101 7.182 1.00 63.09 88 SER A C 1
ATOM 679 O O . SER A 1 88 ? 15.660 -2.937 8.197 1.00 63.09 88 SER A O 1
ATOM 681 N N . PHE A 1 89 ? 14.642 -2.098 6.378 1.00 62.59 89 PHE A N 1
ATOM 682 C CA . PHE A 1 89 ? 14.823 -0.686 6.667 1.00 62.59 89 PHE A CA 1
ATOM 683 C C . PHE A 1 89 ? 13.531 0.036 6.295 1.00 62.59 89 PHE A C 1
ATOM 685 O O . PHE A 1 89 ? 13.023 -0.123 5.184 1.00 62.59 89 PHE A O 1
ATOM 692 N N . ASP A 1 90 ? 12.976 0.782 7.242 1.00 58.97 90 ASP A N 1
ATOM 693 C CA . ASP A 1 90 ? 11.750 1.545 7.053 1.00 58.97 90 ASP A CA 1
ATOM 694 C C . ASP A 1 90 ? 12.059 3.025 7.278 1.00 58.97 90 ASP A C 1
ATOM 696 O O . ASP A 1 90 ? 12.368 3.409 8.407 1.00 58.97 90 ASP A O 1
ATOM 700 N N . PRO A 1 91 ? 12.039 3.850 6.219 1.00 55.88 91 PRO A N 1
ATOM 701 C CA . PRO A 1 91 ? 12.342 5.267 6.337 1.00 55.88 91 PRO A CA 1
ATOM 702 C C . PRO A 1 91 ? 11.165 6.083 6.893 1.00 55.88 91 PRO A C 1
ATOM 704 O O . PRO A 1 91 ? 11.275 7.300 7.015 1.00 55.88 91 PRO A O 1
ATOM 707 N N . PHE A 1 92 ? 10.018 5.458 7.176 1.00 54.50 92 PHE A N 1
ATOM 708 C CA . PHE A 1 92 ? 8.871 6.165 7.731 1.00 54.50 92 PHE A CA 1
ATOM 709 C C . PHE A 1 92 ? 9.009 6.297 9.252 1.00 54.50 92 PHE A C 1
ATOM 711 O O . PHE A 1 92 ? 9.389 5.318 9.897 1.00 54.50 92 PHE A O 1
ATOM 718 N N . PRO A 1 93 ? 8.683 7.461 9.840 1.00 53.34 93 PRO A N 1
ATOM 719 C CA . PRO A 1 93 ? 8.686 7.616 11.288 1.00 53.34 93 PRO A CA 1
ATOM 720 C C . PRO A 1 93 ? 7.645 6.671 11.901 1.00 53.34 93 PRO A C 1
ATOM 722 O O . PRO A 1 93 ? 6.436 6.890 11.787 1.00 53.34 93 PRO A O 1
ATOM 725 N N . ASP A 1 94 ? 8.116 5.580 12.502 1.00 56.69 94 ASP A N 1
ATOM 726 C CA . ASP A 1 94 ? 7.361 4.806 13.478 1.00 56.69 94 ASP A CA 1
ATOM 727 C C . ASP A 1 94 ? 7.577 5.383 14.885 1.00 56.69 94 ASP A C 1
ATOM 729 O O . ASP A 1 94 ? 8.352 6.325 15.070 1.00 56.69 94 ASP A O 1
ATOM 733 N N . ASP A 1 95 ? 6.816 4.873 15.858 1.00 44.41 95 ASP A N 1
ATOM 734 C CA . ASP A 1 95 ? 6.812 5.341 17.248 1.00 44.41 95 ASP A CA 1
ATOM 735 C C . ASP A 1 95 ? 8.241 5.575 17.782 1.00 44.41 95 ASP A C 1
ATOM 737 O O . ASP A 1 95 ? 9.028 4.642 17.957 1.00 44.41 95 ASP A O 1
ATOM 741 N N . GLY A 1 96 ? 8.586 6.853 17.973 1.00 47.88 96 GLY A N 1
ATOM 742 C CA . GLY A 1 96 ? 9.864 7.304 18.522 1.00 47.88 96 GLY A CA 1
ATOM 743 C C . GLY A 1 96 ? 11.044 7.451 17.550 1.00 47.88 96 GLY A C 1
ATOM 744 O O . GLY A 1 96 ? 12.127 7.820 18.009 1.00 47.88 96 GLY A O 1
ATOM 745 N N . ARG A 1 97 ? 10.902 7.214 16.235 1.00 49.72 97 ARG A N 1
ATOM 746 C CA . ARG A 1 97 ? 12.016 7.385 15.277 1.00 49.72 97 ARG A CA 1
ATOM 747 C C . ARG A 1 97 ? 11.896 8.666 14.459 1.00 49.72 97 ARG A C 1
ATOM 749 O O . ARG A 1 97 ? 11.069 8.783 13.560 1.00 49.72 97 ARG A O 1
ATOM 756 N N . VAL A 1 98 ? 12.798 9.610 14.727 1.00 45.94 98 VAL A N 1
ATOM 757 C CA . VAL A 1 98 ? 13.079 10.727 13.818 1.00 45.94 98 VAL A CA 1
ATOM 758 C C . VAL A 1 98 ? 13.928 10.182 12.676 1.00 45.94 98 VAL A C 1
ATOM 760 O O . VAL A 1 98 ? 15.110 9.895 12.858 1.00 45.94 98 VAL A O 1
ATOM 763 N N . VAL A 1 99 ? 13.322 10.007 11.505 1.00 49.72 99 VAL A N 1
ATOM 764 C CA . VAL A 1 99 ? 14.049 9.653 10.284 1.00 49.72 99 VAL A CA 1
ATOM 765 C C . VAL A 1 99 ? 14.345 10.953 9.537 1.00 49.72 99 VAL A C 1
ATOM 767 O O . VAL A 1 99 ? 13.404 11.710 9.285 1.00 49.72 99 VAL A O 1
ATOM 770 N N . PRO A 1 100 ? 15.615 11.265 9.224 1.00 34.28 100 PRO A N 1
ATOM 771 C CA . PRO A 1 100 ? 15.934 12.459 8.463 1.00 34.28 100 PRO A CA 1
ATOM 772 C C . PRO A 1 100 ? 15.398 12.266 7.044 1.00 34.28 100 PRO A C 1
ATOM 774 O O . PRO A 1 100 ? 15.790 11.327 6.349 1.00 34.28 100 PRO A O 1
ATOM 777 N N . PHE A 1 101 ? 14.467 13.126 6.647 1.00 44.31 101 PHE A N 1
ATOM 778 C CA . PHE A 1 101 ? 14.222 13.406 5.238 1.00 44.31 101 PHE A CA 1
ATOM 779 C C . PHE A 1 101 ? 15.210 14.469 4.759 1.00 44.31 101 PHE A C 1
ATOM 781 O O . PHE A 1 101 ? 15.503 15.399 5.546 1.00 44.31 101 PHE A O 1
#

Secondary structure (DSSP, 8-state):
-HHHHHHHHHHHHHHTTTTT----TT----HHHHH----GGGT--EEEEEETTEEEEEETTTTHHHHHHHHHHHHTSS------PPPSS--S--TT-----

Radius of gyration: 14.34 Å; chains: 1; bounding box: 37×22×35 Å

pLDDT: mean 86.24, std 15.32, range [34.28, 97.88]